Protein AF-A0A1G2PX53-F1 (afdb_monomer_lite)

Foldseek 3Di:
DDDVVVVVVVLVVLVVVLVVLVVVLVVLVVVCVVPPDPVSVVVNVVSVVVNVVSCVVSVPPDPPVPCPPVNVVVVVD

Organism: NCBI:txid1802369

Structure (mmCIF, N/CA/C/O backbone):
data_AF-A0A1G2PX53-F1
#
_entry.id   AF-A0A1G2PX53-F1
#
loop_
_atom_site.group_PDB
_atom_site.id
_atom_site.type_symbol
_atom_site.label_atom_id
_atom_site.label_alt_id
_atom_site.label_comp_id
_atom_site.label_asym_id
_atom_site.label_entity_id
_atom_site.label_seq_id
_atom_site.pdbx_PDB_ins_code
_atom_site.Cartn_x
_atom_site.Cartn_y
_atom_site.Cartn_z
_atom_site.occupancy
_atom_site.B_iso_or_equiv
_atom_site.auth_seq_id
_atom_site.auth_comp_id
_atom_site.auth_asym_id
_atom_site.auth_atom_id
_atom_site.pdbx_PDB_model_num
ATOM 1 N N . MET A 1 1 ? 20.298 -9.881 -26.510 1.00 48.75 1 MET A N 1
ATOM 2 C CA . MET A 1 1 ? 18.886 -9.790 -26.071 1.00 48.75 1 MET A CA 1
ATOM 3 C C . MET A 1 1 ? 18.874 -10.013 -24.564 1.00 48.75 1 MET A C 1
ATOM 5 O O . MET A 1 1 ? 19.453 -11.006 -24.156 1.00 48.75 1 MET A O 1
ATOM 9 N N . GLY A 1 2 ? 18.344 -9.105 -23.733 1.00 52.84 2 GLY A N 1
ATOM 10 C CA . GLY A 1 2 ? 18.3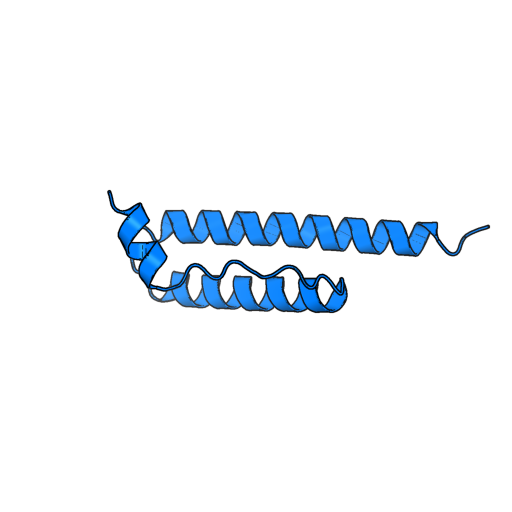53 -9.337 -22.272 1.00 52.84 2 GLY A CA 1
ATOM 11 C C . GLY A 1 2 ? 18.006 -8.169 -21.337 1.00 52.84 2 GLY A C 1
ATOM 12 O O . GLY A 1 2 ? 18.028 -8.362 -20.130 1.00 52.84 2 GLY A O 1
ATOM 13 N N . GLY A 1 3 ? 17.689 -6.971 -21.842 1.00 56.28 3 GLY A N 1
ATOM 14 C CA . GLY A 1 3 ? 17.380 -5.815 -20.979 1.00 56.28 3 GLY A CA 1
ATOM 15 C C . GLY A 1 3 ? 15.908 -5.683 -20.568 1.00 56.28 3 GLY A C 1
ATOM 16 O O . GLY A 1 3 ? 15.621 -5.198 -19.482 1.00 56.28 3 GLY A O 1
ATOM 17 N N . ALA A 1 4 ? 14.971 -6.125 -21.414 1.00 61.53 4 ALA A N 1
ATOM 18 C CA . ALA A 1 4 ? 13.537 -5.898 -21.200 1.00 61.53 4 ALA A CA 1
ATOM 19 C C . ALA A 1 4 ? 12.862 -6.941 -20.288 1.00 61.53 4 ALA A C 1
ATOM 21 O O . ALA A 1 4 ? 11.916 -6.599 -19.587 1.00 61.53 4 ALA A O 1
ATOM 22 N N . ALA A 1 5 ? 13.358 -8.186 -20.260 1.00 65.44 5 ALA A N 1
ATOM 23 C CA . ALA A 1 5 ? 12.774 -9.260 -19.447 1.00 65.44 5 ALA A CA 1
ATOM 24 C C . ALA A 1 5 ? 12.916 -8.978 -17.942 1.00 65.44 5 ALA A C 1
ATOM 26 O O . ALA A 1 5 ? 11.917 -8.956 -17.235 1.00 65.44 5 ALA A O 1
ATOM 27 N N . ARG A 1 6 ? 14.119 -8.589 -17.489 1.00 67.50 6 ARG A N 1
ATOM 28 C CA . ARG A 1 6 ? 14.367 -8.239 -16.079 1.00 67.50 6 ARG A CA 1
ATOM 29 C C . ARG A 1 6 ? 13.504 -7.084 -15.566 1.00 67.50 6 ARG A C 1
ATOM 31 O O . ARG A 1 6 ? 13.093 -7.103 -14.416 1.00 67.50 6 ARG A O 1
ATOM 38 N N . GLY A 1 7 ? 13.224 -6.087 -16.406 1.00 72.75 7 GLY A N 1
ATOM 39 C CA . GLY A 1 7 ? 12.358 -4.967 -16.024 1.00 72.75 7 GLY A CA 1
ATOM 40 C C . GLY A 1 7 ? 10.870 -5.330 -15.985 1.00 72.75 7 GLY A C 1
ATOM 41 O O . GLY A 1 7 ? 10.120 -4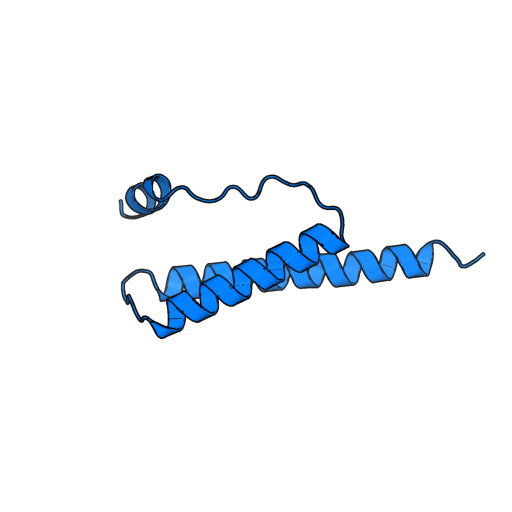.739 -15.214 1.00 72.75 7 GLY A O 1
ATOM 42 N N . ALA A 1 8 ? 10.437 -6.293 -16.805 1.00 77.50 8 ALA A N 1
ATOM 43 C CA . ALA A 1 8 ? 9.065 -6.795 -16.796 1.00 77.50 8 ALA A CA 1
ATOM 44 C C . ALA A 1 8 ? 8.804 -7.707 -15.587 1.00 77.50 8 ALA A C 1
ATOM 46 O O . ALA A 1 8 ? 7.757 -7.591 -14.959 1.00 77.50 8 ALA A O 1
ATOM 47 N N . GLU A 1 9 ? 9.774 -8.553 -15.234 1.00 79.06 9 GLU A N 1
ATOM 48 C CA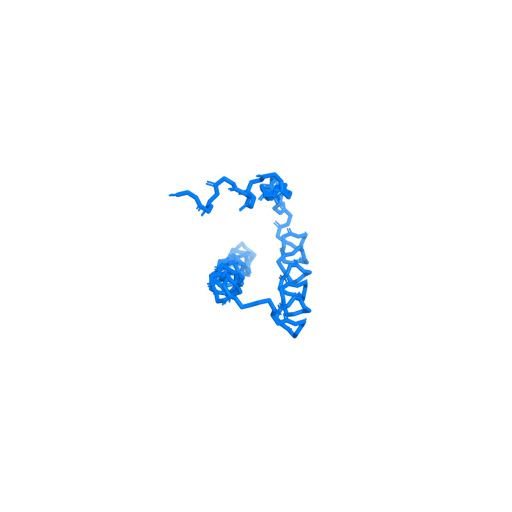 . GLU A 1 9 ? 9.721 -9.411 -14.045 1.00 79.06 9 GLU A CA 1
ATOM 49 C C . GLU A 1 9 ? 9.688 -8.573 -12.757 1.00 79.06 9 GLU A C 1
ATOM 51 O O . GLU A 1 9 ? 8.793 -8.755 -11.938 1.00 79.06 9 GLU A O 1
ATOM 56 N N . GLU A 1 10 ? 10.561 -7.565 -12.633 1.00 81.94 10 GLU A N 1
ATOM 57 C CA . GLU A 1 10 ? 10.583 -6.674 -11.461 1.00 81.94 10 GLU A CA 1
ATOM 58 C C . GLU A 1 10 ? 9.265 -5.899 -11.290 1.00 81.94 10 GLU A C 1
ATOM 60 O O . GLU A 1 10 ? 8.789 -5.701 -10.170 1.00 81.94 10 GLU A O 1
ATOM 65 N N . ARG A 1 11 ? 8.639 -5.467 -12.394 1.00 80.69 11 ARG A N 1
ATOM 66 C CA . ARG A 1 11 ? 7.307 -4.853 -12.322 1.00 80.69 11 ARG A CA 1
ATOM 67 C C . ARG A 1 11 ? 6.242 -5.850 -11.893 1.00 80.69 11 ARG A C 1
ATOM 69 O O . ARG A 1 11 ? 5.463 -5.511 -11.010 1.00 80.69 11 ARG A O 1
ATOM 76 N N . ALA A 1 12 ? 6.231 -7.049 -12.470 1.00 84.00 12 ALA A N 1
ATOM 77 C CA . ALA A 1 12 ? 5.247 -8.073 -12.140 1.00 84.00 12 ALA A CA 1
ATOM 78 C C . ALA A 1 12 ? 5.306 -8.459 -10.651 1.00 84.00 12 ALA A C 1
ATOM 80 O O . ALA A 1 12 ? 4.267 -8.547 -9.999 1.00 84.00 12 ALA A O 1
ATOM 81 N N . GLU A 1 13 ? 6.508 -8.598 -10.083 1.00 84.50 13 GLU A N 1
ATOM 82 C CA . GLU A 1 13 ? 6.696 -8.861 -8.650 1.00 84.50 13 GLU A CA 1
ATOM 83 C C . GLU A 1 13 ? 6.167 -7.715 -7.776 1.00 84.50 13 GLU A C 1
ATOM 85 O O . GLU A 1 13 ? 5.480 -7.937 -6.774 1.00 84.50 13 GLU A O 1
ATOM 90 N N . LYS A 1 14 ? 6.439 -6.466 -8.165 1.00 83.38 14 LYS A N 1
ATOM 91 C CA . LYS A 1 14 ? 5.939 -5.286 -7.448 1.00 83.38 14 LYS A CA 1
ATOM 92 C C . LYS A 1 14 ? 4.415 -5.144 -7.565 1.00 83.38 14 LYS A C 1
ATOM 94 O O . LYS A 1 14 ? 3.764 -4.778 -6.584 1.00 83.38 14 LYS A O 1
ATOM 99 N N . GLU A 1 15 ? 3.830 -5.456 -8.720 1.00 84.81 15 GLU A N 1
ATOM 100 C CA . GLU A 1 15 ? 2.377 -5.469 -8.937 1.00 84.81 15 GLU A CA 1
ATOM 101 C C . GLU A 1 15 ? 1.687 -6.570 -8.115 1.00 84.81 15 GLU A C 1
ATOM 103 O O . GLU A 1 15 ? 0.648 -6.324 -7.493 1.00 84.81 15 GLU A O 1
ATOM 108 N N . GLU A 1 16 ? 2.288 -7.758 -8.023 1.00 86.94 16 GLU A N 1
ATOM 109 C CA . GLU A 1 16 ? 1.801 -8.837 -7.160 1.00 86.94 16 GLU A CA 1
ATOM 110 C C . GLU A 1 16 ? 1.862 -8.440 -5.675 1.00 86.94 16 GLU A C 1
ATOM 112 O O . GLU A 1 16 ? 0.889 -8.620 -4.930 1.00 86.94 16 GLU A O 1
ATOM 117 N N . GLY A 1 17 ? 2.965 -7.811 -5.255 1.00 86.94 17 GLY A N 1
ATOM 118 C CA . GLY A 1 17 ? 3.125 -7.250 -3.913 1.00 86.94 17 GLY A CA 1
ATOM 119 C C . GLY A 1 17 ? 2.058 -6.204 -3.580 1.00 86.94 17 GLY A C 1
ATOM 120 O O . GLY A 1 17 ? 1.457 -6.247 -2.502 1.00 86.94 17 GLY A O 1
ATOM 121 N N . LEU A 1 18 ? 1.748 -5.312 -4.526 1.00 86.38 18 LEU A N 1
ATOM 122 C CA . LEU A 1 18 ? 0.678 -4.322 -4.394 1.00 86.38 18 LEU A CA 1
ATOM 123 C C . LEU A 1 18 ? -0.693 -4.993 -4.215 1.00 86.38 18 LEU A C 1
ATOM 125 O O . LEU A 1 18 ? -1.458 -4.622 -3.320 1.00 86.38 18 LEU A O 1
ATOM 129 N N . ALA A 1 19 ? -1.009 -5.994 -5.040 1.00 86.12 19 ALA A N 1
ATOM 130 C CA . ALA A 1 19 ? -2.270 -6.728 -4.966 1.00 86.12 19 ALA A CA 1
ATOM 131 C C . ALA A 1 19 ? -2.428 -7.477 -3.633 1.00 86.12 19 ALA A C 1
ATOM 133 O O . ALA A 1 19 ? -3.532 -7.555 -3.083 1.00 86.12 19 ALA A O 1
ATOM 134 N N . ARG A 1 20 ? -1.329 -8.006 -3.088 1.00 89.00 20 ARG A N 1
ATOM 135 C CA . ARG A 1 20 ? -1.311 -8.652 -1.773 1.00 89.00 20 ARG A CA 1
ATOM 136 C C . ARG A 1 20 ? -1.554 -7.654 -0.645 1.00 89.00 20 ARG A C 1
ATOM 138 O O . ARG A 1 20 ? -2.444 -7.879 0.165 1.00 89.00 20 ARG A O 1
ATOM 145 N N . LEU A 1 21 ? -0.851 -6.523 -0.639 1.00 87.38 21 LEU A N 1
ATOM 146 C CA . LEU A 1 21 ? -1.040 -5.485 0.378 1.00 87.38 21 LEU A CA 1
ATOM 147 C C . LEU A 1 21 ? -2.446 -4.879 0.342 1.00 87.38 21 LEU A C 1
ATOM 149 O O . LEU A 1 21 ? -3.025 -4.607 1.391 1.00 87.38 21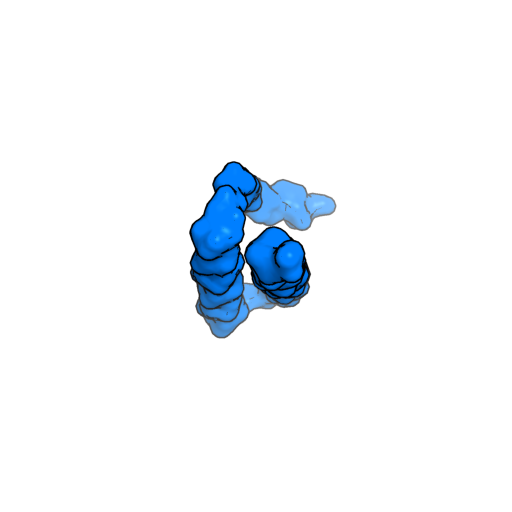 LEU A O 1
ATOM 153 N N . ARG A 1 22 ? -3.026 -4.705 -0.855 1.00 86.12 22 ARG A N 1
ATOM 154 C CA . ARG A 1 22 ? -4.431 -4.297 -1.013 1.00 86.12 22 ARG A CA 1
ATOM 155 C C . ARG A 1 22 ? -5.376 -5.317 -0.369 1.00 86.12 22 ARG A C 1
ATOM 157 O O . ARG A 1 22 ? -6.271 -4.907 0.365 1.00 86.12 22 ARG A O 1
ATOM 164 N N . ARG A 1 23 ? -5.154 -6.621 -0.582 1.00 88.19 23 ARG A N 1
ATOM 165 C CA . ARG A 1 23 ? -5.932 -7.692 0.070 1.00 88.19 23 ARG A CA 1
ATOM 166 C C . ARG A 1 23 ? -5.774 -7.695 1.588 1.00 88.19 23 ARG A C 1
ATOM 168 O O . ARG A 1 23 ? -6.782 -7.801 2.278 1.00 88.19 23 ARG A O 1
ATOM 175 N N . ASP A 1 24 ? -4.556 -7.532 2.098 1.00 87.06 24 ASP A N 1
ATOM 176 C CA . ASP A 1 24 ? -4.293 -7.482 3.542 1.00 87.06 24 ASP A CA 1
ATOM 177 C C . ASP A 1 24 ? -4.977 -6.268 4.184 1.00 87.06 24 ASP A C 1
ATOM 179 O O . ASP A 1 24 ? -5.628 -6.393 5.220 1.00 87.06 24 ASP A O 1
ATOM 183 N N . ARG A 1 25 ? -4.914 -5.103 3.527 1.00 85.81 25 ARG A N 1
ATOM 184 C CA . ARG A 1 25 ? -5.621 -3.887 3.948 1.00 85.81 25 ARG A CA 1
ATOM 185 C C . ARG A 1 25 ? -7.132 -4.100 3.975 1.00 85.81 25 ARG A C 1
ATOM 187 O O . ARG A 1 25 ? -7.776 -3.700 4.936 1.00 85.81 25 ARG A O 1
ATOM 194 N N . ASP A 1 26 ? -7.709 -4.706 2.942 1.00 83.56 26 ASP A N 1
ATOM 195 C CA . ASP A 1 26 ? -9.146 -4.998 2.889 1.00 83.56 26 ASP A CA 1
ATOM 196 C C . ASP A 1 26 ? -9.578 -6.038 3.935 1.00 83.56 26 ASP A C 1
ATOM 198 O O . ASP A 1 26 ? -10.635 -5.898 4.550 1.00 83.56 26 ASP A O 1
ATOM 202 N N . GLY A 1 27 ? -8.746 -7.050 4.190 1.00 84.75 27 GLY A N 1
ATOM 203 C CA . GLY A 1 27 ? -8.956 -8.014 5.269 1.00 84.75 27 GLY A CA 1
ATOM 204 C C . GLY A 1 27 ? -8.943 -7.346 6.643 1.00 84.75 27 GLY A C 1
ATOM 205 O O . GLY A 1 27 ? -9.846 -7.581 7.444 1.00 84.75 27 GLY A O 1
ATOM 206 N N . LEU A 1 28 ? -7.976 -6.456 6.878 1.00 83.75 28 LEU A N 1
ATOM 207 C CA . LEU A 1 28 ? -7.870 -5.681 8.111 1.00 83.75 28 LEU A CA 1
ATOM 208 C C . LEU A 1 28 ? -9.056 -4.722 8.276 1.00 83.75 28 LEU A C 1
ATOM 210 O O . LEU A 1 28 ? -9.664 -4.688 9.338 1.00 83.75 28 LEU A O 1
ATOM 214 N N . LYS A 1 29 ? -9.469 -4.025 7.208 1.00 78.88 29 LYS A N 1
ATOM 215 C CA . LYS A 1 29 ? -10.682 -3.189 7.213 1.00 78.88 29 LYS A CA 1
ATOM 216 C C . LYS A 1 29 ? -11.909 -3.986 7.642 1.00 78.88 29 LYS A C 1
ATOM 218 O O . LYS A 1 29 ? -12.631 -3.549 8.528 1.00 78.88 29 LYS A O 1
ATOM 223 N N . LYS A 1 30 ? -12.136 -5.162 7.049 1.00 80.88 30 LYS A N 1
ATOM 224 C CA . LYS A 1 30 ? -13.263 -6.036 7.417 1.00 80.88 30 LYS A CA 1
ATOM 225 C C . LYS A 1 30 ? -13.164 -6.549 8.851 1.00 80.88 30 LYS A C 1
ATOM 227 O O . LYS A 1 30 ? -14.194 -6.739 9.482 1.00 80.88 30 LYS A O 1
ATOM 232 N N . HIS A 1 31 ? -11.952 -6.770 9.355 1.00 80.69 31 HIS A N 1
ATOM 233 C CA . HIS A 1 31 ? -11.729 -7.151 10.748 1.00 80.69 31 HIS A CA 1
ATOM 234 C C . HIS A 1 31 ? -12.084 -6.018 11.722 1.00 80.69 31 HIS A C 1
ATOM 236 O O . HIS A 1 31 ? -12.676 -6.274 12.768 1.00 80.69 31 HIS A O 1
ATOM 242 N N . MET A 1 32 ? -11.770 -4.775 11.345 1.00 76.00 32 MET A N 1
ATOM 243 C CA . MET A 1 32 ? -12.081 -3.574 12.125 1.00 76.00 32 MET A CA 1
ATOM 244 C C . MET A 1 32 ? -13.566 -3.193 12.097 1.00 76.00 32 MET A C 1
ATOM 246 O O . MET A 1 32 ? -14.044 -2.518 13.008 1.00 76.00 32 MET A O 1
ATOM 250 N N . VAL A 1 33 ? -14.321 -3.612 11.074 1.00 68.25 33 VAL A N 1
ATOM 251 C CA . VAL A 1 33 ? -15.779 -3.417 11.020 1.00 68.25 33 VAL A CA 1
ATOM 252 C C . VAL A 1 33 ? -16.414 -4.166 12.201 1.00 68.25 33 VAL A C 1
ATOM 254 O O . VAL A 1 33 ? -16.511 -5.390 12.208 1.00 68.25 33 VAL A O 1
ATOM 257 N N . GLY A 1 34 ? -16.810 -3.413 13.231 1.00 64.31 34 GLY A N 1
ATOM 258 C CA . GLY A 1 34 ? -17.394 -3.925 14.476 1.00 64.31 34 GLY A CA 1
ATOM 259 C C . GLY A 1 34 ? -16.428 -4.054 15.663 1.00 64.31 34 GLY A C 1
ATOM 260 O O . GLY A 1 34 ? -16.879 -4.368 16.765 1.00 64.31 34 GLY A O 1
ATOM 261 N N . LYS A 1 35 ? -15.126 -3.794 15.480 1.00 63.91 35 LYS A N 1
ATOM 262 C CA . LYS A 1 35 ? -14.113 -3.766 16.548 1.00 63.91 35 LYS A CA 1
ATOM 263 C C . LYS A 1 35 ? -13.104 -2.655 16.269 1.00 63.91 35 LYS A C 1
ATOM 265 O O . LYS A 1 35 ? -12.182 -2.821 15.480 1.00 63.91 35 LYS A O 1
ATOM 270 N N . THR A 1 36 ? -13.282 -1.507 16.913 1.00 58.94 36 THR A N 1
ATOM 271 C CA . THR A 1 36 ? -12.350 -0.384 16.776 1.00 58.94 36 THR A CA 1
ATOM 272 C C . THR A 1 36 ? -11.199 -0.562 17.763 1.00 58.94 36 THR A C 1
ATOM 274 O O . THR A 1 36 ? -11.242 -0.023 18.867 1.00 58.94 36 THR A O 1
ATOM 277 N N . ASP A 1 37 ? -10.191 -1.352 17.392 1.00 67.56 37 ASP A N 1
ATOM 278 C CA . ASP A 1 37 ? -8.943 -1.439 18.153 1.00 67.56 37 ASP A CA 1
ATOM 279 C C . ASP A 1 37 ? -7.918 -0.431 17.607 1.00 67.56 37 ASP A C 1
ATOM 281 O O . ASP A 1 37 ? -7.755 -0.269 16.394 1.00 67.56 37 ASP A O 1
ATOM 285 N N . ILE A 1 38 ? -7.234 0.282 18.506 1.00 62.62 38 ILE A N 1
ATOM 286 C CA . ILE A 1 38 ? -6.232 1.297 18.139 1.00 62.62 38 ILE A CA 1
ATOM 287 C C . ILE A 1 38 ? -5.045 0.631 17.421 1.00 62.62 38 ILE A C 1
ATOM 289 O O . ILE A 1 38 ? -4.475 1.223 16.506 1.00 62.62 38 ILE A O 1
ATOM 293 N N . GLY A 1 39 ? -4.716 -0.622 17.767 1.00 71.75 39 GLY A N 1
ATOM 294 C CA . GLY A 1 39 ? -3.636 -1.366 17.116 1.00 71.75 39 GLY A CA 1
ATOM 295 C C . GLY A 1 39 ? -3.903 -1.655 15.636 1.00 71.75 39 GLY A C 1
ATOM 296 O O . GLY A 1 39 ? -2.984 -1.581 14.815 1.00 71.75 39 GLY A O 1
ATOM 297 N N . ASP A 1 40 ? -5.161 -1.915 15.276 1.00 74.12 40 ASP A N 1
ATOM 298 C CA . ASP A 1 40 ? -5.548 -2.171 13.889 1.00 74.12 40 ASP A CA 1
ATOM 299 C C . ASP A 1 40 ? -5.486 -0.895 13.033 1.00 74.12 40 ASP A C 1
ATOM 301 O O . ASP A 1 40 ? -5.099 -0.957 11.865 1.00 74.12 40 ASP A O 1
ATOM 305 N N . ALA A 1 41 ? -5.775 0.278 13.611 1.00 76.12 41 ALA A N 1
ATOM 306 C CA . ALA A 1 41 ? -5.663 1.564 12.916 1.00 76.12 41 ALA A CA 1
ATOM 307 C C 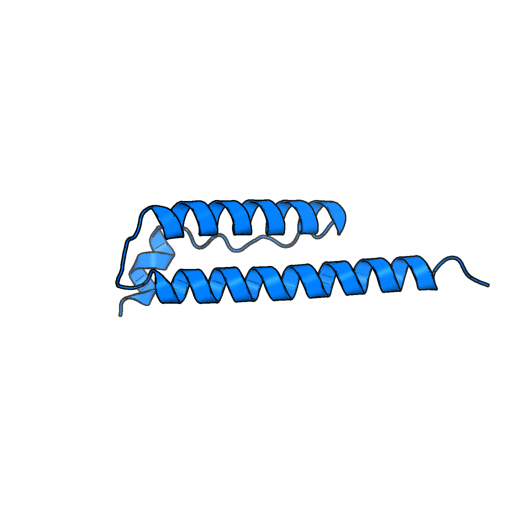. ALA A 1 41 ? -4.210 1.876 12.505 1.00 76.12 41 ALA A C 1
ATOM 309 O O . ALA A 1 41 ? -3.945 2.201 11.345 1.00 76.12 41 ALA A O 1
ATOM 310 N N . ASP A 1 42 ? -3.259 1.681 13.422 1.00 82.56 42 ASP A N 1
ATOM 311 C CA . ASP A 1 42 ? -1.814 1.802 13.176 1.00 82.56 42 ASP A CA 1
ATOM 312 C C . ASP A 1 42 ? -1.317 0.828 12.093 1.00 82.56 42 ASP A C 1
ATOM 314 O O . ASP A 1 42 ? -0.429 1.121 11.283 1.00 82.56 42 ASP A O 1
ATOM 318 N N . GLN A 1 43 ? -1.861 -0.388 12.085 1.00 83.00 43 GLN A N 1
ATOM 319 C CA . GLN A 1 43 ? -1.500 -1.407 11.107 1.00 83.00 43 GLN A CA 1
ATOM 320 C C . GLN A 1 43 ? -2.061 -1.072 9.714 1.00 83.00 43 GLN A C 1
ATOM 322 O O . GLN A 1 43 ? -1.395 -1.306 8.699 1.00 83.00 43 GLN A O 1
ATOM 327 N N . LEU A 1 44 ? -3.236 -0.447 9.658 1.00 84.31 44 LEU A N 1
ATOM 328 C CA . LEU A 1 44 ? -3.863 0.029 8.428 1.00 84.31 44 LEU A CA 1
ATOM 329 C C . LEU A 1 44 ? -3.102 1.209 7.817 1.00 84.31 44 LEU A C 1
ATOM 331 O O . LEU A 1 44 ? -2.893 1.242 6.602 1.00 84.31 44 LEU A O 1
ATOM 335 N N . GLU A 1 45 ? -2.623 2.132 8.652 1.00 83.75 45 GLU A N 1
ATOM 336 C CA . GLU A 1 45 ? -1.771 3.244 8.225 1.00 83.75 45 GLU A CA 1
ATOM 337 C C . GLU A 1 45 ? -0.438 2.741 7.653 1.00 83.75 45 GLU A C 1
ATOM 339 O O . GLU A 1 45 ? -0.030 3.139 6.558 1.00 83.75 45 GLU A O 1
ATOM 344 N N . ARG A 1 46 ? 0.196 1.765 8.315 1.00 87.69 46 ARG A N 1
ATOM 345 C CA . ARG A 1 46 ? 1.410 1.113 7.799 1.00 87.69 46 ARG A CA 1
ATOM 346 C C . ARG A 1 46 ? 1.187 0.430 6.453 1.00 87.69 46 ARG A C 1
ATOM 348 O O . ARG A 1 46 ? 2.029 0.557 5.563 1.00 87.69 46 ARG A O 1
ATOM 355 N N . LEU A 1 47 ? 0.068 -0.276 6.280 1.00 85.56 47 LEU A N 1
ATOM 356 C CA . LEU A 1 47 ? -0.292 -0.891 4.999 1.00 85.56 47 LEU A CA 1
AT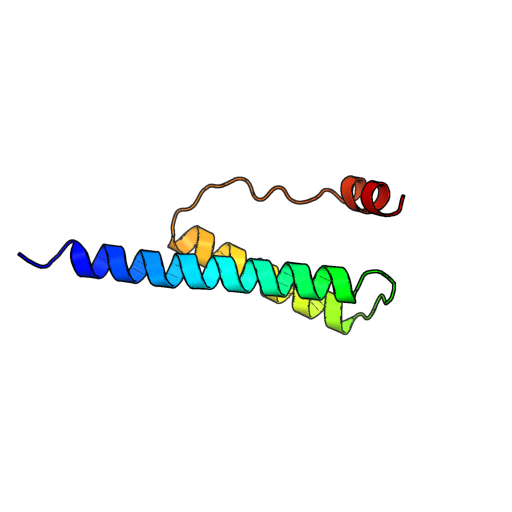OM 357 C C . LEU A 1 47 ? -0.512 0.165 3.911 1.00 85.56 47 LEU A C 1
ATOM 359 O O . LEU A 1 47 ? -0.037 -0.018 2.792 1.00 85.56 47 LEU A O 1
ATOM 363 N N . ARG A 1 48 ? -1.159 1.287 4.240 1.00 85.69 48 ARG A N 1
ATOM 364 C CA . ARG A 1 48 ? -1.352 2.418 3.322 1.00 85.69 48 ARG A CA 1
ATOM 365 C C . ARG A 1 48 ? -0.022 3.022 2.873 1.00 85.69 48 ARG A C 1
ATOM 367 O O . ARG A 1 48 ? 0.189 3.138 1.672 1.00 85.69 48 ARG A O 1
ATOM 374 N N . HIS A 1 49 ? 0.903 3.305 3.792 1.00 87.50 49 HIS A N 1
ATOM 375 C CA . HIS A 1 49 ? 2.241 3.800 3.438 1.00 87.50 49 HIS A CA 1
ATOM 376 C C . HIS A 1 49 ? 3.009 2.834 2.531 1.00 87.50 49 HIS A C 1
ATOM 378 O O . HIS A 1 49 ? 3.670 3.256 1.586 1.00 87.50 49 HIS A O 1
ATOM 384 N N . ARG A 1 50 ? 2.905 1.526 2.790 1.00 87.38 50 ARG A N 1
ATOM 385 C CA . ARG A 1 50 ? 3.555 0.491 1.972 1.00 87.38 50 ARG A CA 1
ATOM 386 C C . ARG A 1 50 ? 2.974 0.404 0.562 1.00 87.38 50 ARG A C 1
ATOM 388 O O . ARG A 1 50 ? 3.723 0.235 -0.395 1.00 87.38 50 ARG A O 1
ATOM 395 N N . ILE A 1 51 ? 1.653 0.516 0.445 1.00 85.88 51 ILE A N 1
ATOM 396 C CA . ILE A 1 51 ? 0.952 0.571 -0.841 1.00 85.88 51 ILE A CA 1
ATOM 397 C C . ILE A 1 51 ? 1.373 1.827 -1.608 1.00 85.88 51 ILE A C 1
ATOM 399 O O . ILE A 1 51 ? 1.682 1.719 -2.790 1.00 85.88 51 ILE A O 1
ATOM 403 N N . ASP A 1 52 ? 1.426 2.986 -0.950 1.00 83.75 52 ASP A N 1
ATOM 404 C CA . ASP A 1 52 ? 1.823 4.248 -1.582 1.00 83.75 52 ASP A CA 1
ATOM 405 C C . ASP A 1 52 ? 3.268 4.199 -2.096 1.00 83.75 52 ASP A C 1
ATOM 407 O O . ASP A 1 52 ? 3.520 4.490 -3.264 1.00 83.75 52 ASP A O 1
ATOM 411 N N . ALA A 1 53 ? 4.202 3.704 -1.277 1.00 85.69 53 ALA A N 1
ATOM 412 C CA . ALA A 1 53 ? 5.595 3.520 -1.676 1.00 85.69 53 ALA A CA 1
ATOM 413 C C . ALA A 1 53 ? 5.725 2.633 -2.928 1.00 85.69 53 ALA A C 1
ATOM 415 O O . ALA A 1 53 ? 6.366 3.027 -3.903 1.00 85.69 53 ALA A O 1
ATOM 416 N N . LEU A 1 54 ? 5.043 1.481 -2.955 1.00 84.19 54 LEU A N 1
ATOM 417 C CA . LEU A 1 54 ? 5.068 0.583 -4.115 1.00 84.19 54 LEU A CA 1
ATOM 418 C C . LEU A 1 54 ? 4.417 1.198 -5.358 1.00 84.19 54 LEU A C 1
ATOM 420 O O . LEU A 1 54 ? 4.888 0.968 -6.470 1.00 84.19 54 LEU A O 1
ATOM 424 N N . ARG A 1 55 ? 3.365 2.009 -5.201 1.00 82.50 55 ARG A N 1
ATOM 425 C CA . ARG A 1 55 ? 2.766 2.754 -6.322 1.00 82.50 55 ARG A CA 1
ATOM 426 C C . ARG A 1 55 ? 3.733 3.773 -6.901 1.00 82.50 55 ARG A C 1
ATOM 428 O O . ARG A 1 55 ? 3.858 3.847 -8.124 1.00 82.50 55 ARG A O 1
ATOM 435 N N . GLN A 1 56 ? 4.417 4.531 -6.044 1.00 83.31 56 GLN A N 1
ATOM 436 C CA . GLN A 1 56 ? 5.420 5.506 -6.468 1.00 83.31 56 GLN A CA 1
ATOM 437 C C . GLN A 1 56 ? 6.570 4.820 -7.213 1.00 83.31 56 GLN A C 1
ATOM 439 O O . GLN A 1 56 ? 6.962 5.274 -8.290 1.00 83.31 56 GLN A O 1
ATOM 444 N N . GLU A 1 57 ? 7.052 3.685 -6.701 1.00 83.38 57 GLU A N 1
ATOM 445 C CA . GLU A 1 57 ? 8.079 2.873 -7.360 1.00 83.38 57 GLU A CA 1
ATOM 446 C C . GLU A 1 57 ? 7.629 2.334 -8.723 1.00 83.38 57 GLU A C 1
ATOM 448 O O . GLU A 1 57 ? 8.394 2.358 -9.689 1.00 83.38 57 GLU A O 1
ATOM 453 N N . LEU A 1 58 ? 6.380 1.876 -8.822 1.00 79.62 58 LEU A N 1
ATOM 454 C CA . LEU A 1 58 ? 5.790 1.386 -10.068 1.00 79.62 58 LEU A CA 1
ATOM 455 C C . LEU A 1 58 ? 5.387 2.513 -11.033 1.00 79.62 58 LEU A C 1
ATOM 457 O O . LEU A 1 58 ? 4.993 2.231 -12.168 1.00 79.62 58 LEU A O 1
ATOM 461 N N . LYS A 1 59 ? 5.487 3.782 -10.607 1.00 80.00 59 LYS A N 1
ATOM 462 C CA . LYS A 1 59 ? 4.949 4.958 -11.311 1.00 80.00 59 LYS A CA 1
ATOM 463 C C . LYS A 1 59 ? 3.472 4.781 -11.687 1.00 80.00 59 LYS A C 1
ATOM 465 O O . LYS A 1 59 ? 3.024 5.268 -12.724 1.00 80.00 59 LYS A O 1
ATOM 470 N N . ILE A 1 60 ? 2.721 4.065 -10.850 1.00 70.75 60 ILE A N 1
ATOM 471 C CA . ILE A 1 60 ? 1.286 3.857 -11.025 1.00 70.75 60 ILE A CA 1
ATOM 472 C C . ILE A 1 60 ? 0.577 5.065 -10.429 1.00 70.75 60 ILE A C 1
ATOM 474 O O . ILE A 1 60 ? 0.391 5.170 -9.220 1.00 70.75 60 ILE A O 1
ATOM 478 N N . THR A 1 61 ? 0.171 5.985 -11.298 1.00 59.06 61 THR A N 1
ATOM 479 C CA . THR A 1 61 ? -0.722 7.094 -10.950 1.00 59.06 61 THR A CA 1
ATOM 480 C C . THR A 1 61 ? -2.171 6.653 -11.145 1.00 59.06 61 THR A C 1
ATOM 482 O O . THR A 1 61 ? -2.923 7.252 -11.905 1.00 59.06 61 THR A O 1
ATOM 485 N N . GLU A 1 62 ? -2.569 5.550 -10.514 1.00 54.19 62 GLU A N 1
ATOM 486 C CA . GLU A 1 62 ? -3.997 5.282 -10.367 1.00 54.19 62 GLU A CA 1
ATOM 487 C C . GLU A 1 62 ? -4.508 6.126 -9.201 1.00 54.19 62 GLU A C 1
ATOM 489 O O . GLU A 1 62 ? -3.893 6.084 -8.127 1.00 54.19 62 GLU A O 1
ATOM 494 N N . PRO A 1 63 ? -5.624 6.858 -9.365 1.00 52.97 63 PRO A N 1
ATOM 495 C CA . PRO A 1 63 ? -6.290 7.462 -8.230 1.00 52.97 63 PRO A CA 1
ATOM 496 C C . PRO A 1 63 ? -6.638 6.320 -7.282 1.00 52.97 63 PRO A C 1
ATOM 498 O O . PRO A 1 63 ? -7.444 5.441 -7.595 1.00 52.97 63 PRO A O 1
ATOM 501 N N . GLU A 1 64 ? -5.981 6.277 -6.124 1.00 55.72 64 GLU A N 1
ATOM 502 C CA . GLU A 1 64 ? -6.544 5.537 -5.017 1.00 55.72 64 GLU A CA 1
ATOM 503 C C . GLU A 1 64 ? -7.912 6.182 -4.812 1.00 55.72 64 GLU A C 1
ATOM 505 O O . GLU A 1 64 ? -7.982 7.366 -4.496 1.00 55.72 64 GLU A O 1
ATOM 510 N N . GLN A 1 65 ? -9.001 5.463 -5.106 1.00 54.53 65 GLN A N 1
ATOM 511 C CA . GLN A 1 65 ? -10.291 5.832 -4.545 1.00 54.53 65 GLN A CA 1
ATOM 512 C C . GLN A 1 65 ? -10.091 5.714 -3.035 1.00 54.53 65 GLN A C 1
ATOM 514 O O . GLN A 1 65 ? -10.286 4.654 -2.439 1.00 54.53 65 GLN A O 1
ATOM 519 N N . GLU A 1 66 ? -9.553 6.770 -2.431 1.00 49.19 66 GLU A N 1
ATOM 520 C CA . GLU A 1 66 ? -9.639 7.008 -1.014 1.00 49.19 66 GLU A CA 1
ATOM 521 C C . GLU A 1 66 ? -11.133 7.070 -0.766 1.00 49.19 66 GLU A C 1
ATOM 523 O O . GLU A 1 66 ? -11.829 7.969 -1.234 1.00 49.19 66 GLU A O 1
ATOM 528 N N . TRP A 1 67 ? -11.652 6.029 -0.126 1.00 51.97 67 TRP A N 1
ATOM 529 C CA . TRP A 1 67 ? -12.997 6.075 0.406 1.00 51.97 67 TRP A CA 1
ATOM 530 C C . TRP A 1 67 ? -12.991 7.231 1.398 1.00 51.97 67 TRP A C 1
ATOM 532 O O . TRP A 1 67 ? -12.455 7.096 2.502 1.00 51.97 67 TRP A O 1
ATOM 542 N N . SER A 1 68 ? -13.516 8.381 0.968 1.00 50.69 68 SER A N 1
ATOM 543 C CA . SER A 1 68 ? -13.788 9.519 1.838 1.00 50.69 68 SER A CA 1
ATOM 544 C C . SER A 1 68 ? -14.516 9.002 3.075 1.00 50.69 68 SER A C 1
ATOM 546 O O . SER A 1 68 ? -15.273 8.035 2.986 1.00 50.69 68 SER A O 1
ATOM 548 N N . ALA A 1 69 ? -14.324 9.632 4.234 1.00 47.81 69 ALA A N 1
ATOM 549 C CA . ALA A 1 69 ? -15.032 9.268 5.468 1.00 47.81 69 ALA A CA 1
ATOM 550 C C . ALA A 1 69 ? -16.565 9.135 5.274 1.00 47.81 69 ALA A C 1
ATOM 552 O O . ALA A 1 69 ? -17.229 8.409 6.005 1.00 47.81 69 ALA A O 1
ATOM 553 N N . GLU A 1 70 ? -17.114 9.784 4.245 1.00 45.50 70 GLU A N 1
ATOM 554 C CA . GLU A 1 70 ? -18.495 9.648 3.775 1.00 45.50 70 GLU A CA 1
ATOM 555 C C . GLU A 1 70 ? -18.851 8.253 3.222 1.00 45.50 70 GLU A C 1
ATOM 557 O O . GLU A 1 70 ? -19.936 7.755 3.505 1.00 45.50 70 GLU A O 1
ATOM 562 N N . GLN A 1 71 ? -17.949 7.570 2.510 1.00 54.94 71 GLN A N 1
ATOM 563 C CA . GLN A 1 71 ? -18.189 6.221 1.971 1.00 54.94 71 GLN A CA 1
ATOM 564 C C . GLN A 1 71 ? -18.177 5.128 3.049 1.00 54.94 71 GLN A C 1
ATOM 566 O O . GLN A 1 71 ? -18.748 4.058 2.853 1.00 54.94 71 GLN A O 1
ATOM 571 N N . TRP A 1 72 ? -17.577 5.398 4.212 1.00 59.97 72 TRP A N 1
ATOM 572 C CA . TRP A 1 72 ? -17.623 4.476 5.349 1.00 59.97 72 TRP A CA 1
ATOM 573 C C . TRP A 1 72 ? -19.028 4.330 5.941 1.00 59.97 72 TRP A C 1
ATOM 575 O O . TRP A 1 72 ? -19.368 3.239 6.384 1.00 59.97 72 TRP A O 1
ATOM 585 N N . ARG A 1 73 ? -19.858 5.384 5.913 1.00 55.44 73 ARG A N 1
ATOM 586 C CA . ARG A 1 73 ? -21.231 5.328 6.450 1.00 55.44 73 ARG A CA 1
ATOM 587 C C . ARG A 1 73 ? -22.216 4.606 5.535 1.00 55.44 73 ARG A C 1
ATOM 589 O O . ARG A 1 73 ? -23.199 4.059 6.021 1.00 55.44 73 ARG A O 1
ATOM 596 N N . ASP A 1 74 ? -21.979 4.618 4.226 1.00 54.66 74 ASP A N 1
ATOM 597 C CA . ASP A 1 74 ? -22.916 4.033 3.258 1.00 54.66 74 ASP A CA 1
ATOM 598 C C . ASP A 1 74 ? -22.828 2.495 3.214 1.00 54.66 74 ASP A C 1
ATOM 600 O O . ASP A 1 74 ? -23.798 1.824 2.881 1.00 54.66 74 ASP A O 1
ATOM 604 N N . ASN A 1 75 ? -21.695 1.923 3.636 1.00 47.50 75 ASN A N 1
ATOM 605 C CA . ASN A 1 75 ? -21.470 0.475 3.693 1.00 47.50 75 ASN A CA 1
ATOM 606 C C . ASN A 1 75 ? -21.949 -0.174 5.017 1.00 47.50 75 ASN A C 1
ATOM 608 O O . ASN A 1 75 ? -21.677 -1.351 5.252 1.00 47.50 75 ASN A O 1
ATOM 612 N N . GLU A 1 76 ? -22.631 0.582 5.889 1.00 48.56 76 GLU A N 1
ATOM 613 C CA . GLU A 1 76 ? -23.278 0.085 7.121 1.00 48.56 76 GLU A CA 1
ATOM 614 C C . GLU A 1 76 ? -24.788 -0.224 6.949 1.00 48.56 76 GLU A C 1
ATOM 616 O O . GLU A 1 76 ? -25.450 -0.564 7.932 1.00 48.56 76 GLU A O 1
ATOM 621 N N . LYS A 1 77 ? -25.351 -0.116 5.733 1.00 46.22 77 LYS A N 1
ATOM 622 C CA . LYS A 1 77 ? -26.743 -0.500 5.412 1.00 46.22 77 LYS A CA 1
ATOM 623 C C . LYS A 1 77 ? -26.844 -1.864 4.740 1.00 46.22 77 LYS A C 1
ATOM 625 O O . LYS A 1 77 ? -27.846 -2.555 5.031 1.00 46.22 77 LYS A O 1
#

Secondary structure (DSSP, 8-state):
--SHHHHHHHHHHHHHHHHHHHHHHHHHHHHHTT---HHHHHHHHHHHHHHHHHHHHHT---------HHHHHHTT-

Sequence (77 aa):
MGGAARGAEERAEKEEGLARLRRDRDGLKKHMVGKTDIGDADQLERLRHRIDALRQELKITEPEQEWSAEQWRDNEK

pLDDT: mean 72.76, std 14.03, range [45.5, 89.0]

Radius of gyration: 15.74 Å; chains: 1; bounding box: 46×19×44 Å